Protein AF-A0A2H0EKN5-F1 (afdb_monomer_lite)

Foldseek 3Di:
DDDDPVSVVVVVVVCVPVWDQADWDWDPVVCVVVVHTDTDRPCVPIDD

Structure (mmCIF, N/CA/C/O backbone):
data_AF-A0A2H0EKN5-F1
#
_entry.id   AF-A0A2H0EKN5-F1
#
loop_
_atom_site.group_PDB
_atom_site.id
_atom_site.type_symbol
_atom_site.label_atom_id
_atom_site.label_alt_id
_atom_site.label_comp_id
_atom_site.label_asym_id
_atom_site.label_entity_id
_atom_site.label_seq_id
_atom_site.pdbx_PDB_ins_code
_atom_site.Cartn_x
_atom_site.Cartn_y
_atom_site.Cartn_z
_atom_site.occupancy
_atom_site.B_iso_or_equiv
_atom_site.auth_seq_id
_atom_site.auth_comp_id
_atom_site.auth_asym_id
_atom_site.auth_atom_id
_atom_site.pdbx_PDB_model_num
ATOM 1 N N . MET A 1 1 ? -2.445 18.358 -18.499 1.00 80.62 1 MET A N 1
ATOM 2 C CA . MET A 1 1 ? -3.066 17.120 -19.011 1.00 80.62 1 MET A CA 1
ATOM 3 C C . MET A 1 1 ? -2.972 16.081 -17.908 1.00 80.62 1 MET A C 1
ATOM 5 O O . MET A 1 1 ? -1.862 15.800 -17.475 1.00 80.62 1 MET A O 1
ATOM 9 N N . THR A 1 2 ? -4.103 15.605 -17.396 1.00 92.94 2 THR A N 1
ATOM 10 C CA . THR A 1 2 ? -4.149 14.573 -16.346 1.00 92.94 2 THR A CA 1
ATOM 11 C C . THR A 1 2 ? -4.154 13.203 -17.023 1.00 92.94 2 THR A C 1
ATOM 13 O O . THR A 1 2 ? -4.890 13.058 -17.999 1.00 92.94 2 THR A O 1
ATOM 16 N N . PRO A 1 3 ? -3.346 12.223 -16.577 1.00 93.75 3 PRO A N 1
ATOM 17 C CA . PRO A 1 3 ? -3.405 10.876 -17.133 1.00 93.75 3 PRO A CA 1
ATOM 18 C C . PRO A 1 3 ? -4.795 10.272 -16.907 1.00 93.75 3 PRO A C 1
ATOM 20 O O . PRO A 1 3 ? -5.373 10.417 -15.828 1.00 93.75 3 PRO A O 1
ATOM 23 N N . ASP A 1 4 ? -5.320 9.610 -17.932 1.00 97.25 4 ASP A N 1
ATOM 24 C CA . ASP A 1 4 ? -6.531 8.806 -17.823 1.00 97.25 4 ASP A CA 1
ATOM 25 C C . ASP A 1 4 ? -6.230 7.442 -17.179 1.00 97.25 4 ASP A C 1
ATOM 27 O O . ASP A 1 4 ? -5.091 7.110 -16.830 1.00 97.25 4 ASP A O 1
ATOM 31 N N . PHE A 1 5 ? -7.280 6.649 -16.970 1.00 97.31 5 PHE A N 1
ATOM 32 C CA . PHE A 1 5 ? -7.157 5.334 -16.350 1.00 97.31 5 PHE A CA 1
ATOM 33 C C . PHE A 1 5 ? -6.233 4.399 -17.146 1.00 97.31 5 PHE A C 1
ATOM 35 O O . PHE A 1 5 ? -5.391 3.716 -16.559 1.00 97.31 5 PHE A O 1
ATOM 42 N N . ASP A 1 6 ? -6.325 4.417 -18.477 1.00 98.31 6 ASP A N 1
ATOM 43 C CA . ASP A 1 6 ? -5.516 3.559 -19.343 1.00 98.31 6 ASP A CA 1
ATOM 44 C C . ASP A 1 6 ? -4.031 3.915 -19.266 1.00 98.31 6 ASP A C 1
ATOM 46 O O . ASP A 1 6 ? -3.176 3.022 -19.211 1.00 98.31 6 ASP A O 1
ATOM 50 N N . ALA A 1 7 ? -3.709 5.206 -19.172 1.00 98.12 7 ALA A N 1
ATOM 51 C CA . ALA A 1 7 ? -2.353 5.682 -18.944 1.00 98.12 7 ALA A CA 1
ATOM 52 C C . ALA A 1 7 ? -1.793 5.197 -17.595 1.00 98.12 7 ALA A C 1
ATOM 54 O O . ALA A 1 7 ? -0.625 4.795 -17.526 1.00 98.12 7 ALA A O 1
ATOM 55 N N . VAL A 1 8 ? -2.613 5.168 -16.536 1.00 97.12 8 VAL A N 1
ATOM 56 C CA . VAL A 1 8 ? -2.229 4.613 -15.224 1.00 97.12 8 VAL A CA 1
ATOM 57 C C . VAL A 1 8 ? -2.003 3.100 -15.312 1.00 97.12 8 VAL A C 1
ATOM 59 O O . VAL A 1 8 ? -0.977 2.606 -14.841 1.00 97.12 8 VAL A O 1
ATOM 62 N N . CYS A 1 9 ? -2.887 2.352 -15.976 1.00 97.94 9 CYS A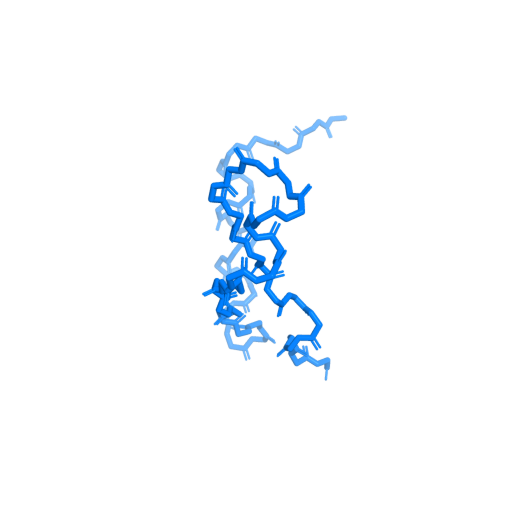 N 1
ATOM 63 C CA . CYS A 1 9 ? -2.705 0.913 -16.192 1.00 97.94 9 CYS A CA 1
ATOM 64 C C . CYS A 1 9 ? -1.453 0.598 -17.023 1.00 97.94 9 CYS A C 1
ATOM 66 O O . CYS A 1 9 ? -0.732 -0.357 -16.729 1.00 97.94 9 CYS A O 1
ATOM 68 N N . ALA A 1 10 ? -1.156 1.409 -18.041 1.00 98.19 10 ALA A N 1
ATOM 69 C CA . ALA A 1 10 ? 0.075 1.292 -18.814 1.00 98.19 10 ALA A CA 1
ATOM 70 C C . ALA A 1 10 ? 1.322 1.580 -17.965 1.00 98.19 10 ALA A C 1
ATOM 72 O O . ALA A 1 10 ? 2.353 0.940 -18.165 1.00 98.19 10 ALA A O 1
ATOM 73 N N . ALA A 1 11 ? 1.245 2.512 -17.011 1.00 97.12 11 ALA A N 1
ATOM 74 C CA . ALA A 1 11 ? 2.325 2.760 -16.059 1.00 97.12 11 ALA A CA 1
ATOM 75 C C . ALA A 1 11 ? 2.548 1.579 -15.113 1.00 97.12 11 ALA A C 1
ATOM 77 O O . ALA A 1 11 ? 3.695 1.192 -14.906 1.00 97.12 11 ALA A O 1
ATOM 78 N N . ALA A 1 12 ? 1.475 0.965 -14.610 1.00 97.06 12 ALA A N 1
ATOM 79 C CA . ALA A 1 12 ? 1.572 -0.217 -13.759 1.00 97.06 12 ALA A CA 1
ATOM 80 C C . ALA A 1 12 ? 2.306 -1.369 -14.465 1.00 97.06 12 ALA A C 1
ATOM 82 O O . ALA A 1 12 ? 3.235 -1.929 -13.892 1.00 97.06 12 ALA A O 1
ATOM 83 N N . ARG A 1 13 ? 1.967 -1.647 -15.734 1.00 97.56 13 ARG A N 1
ATOM 84 C CA . ARG A 1 13 ? 2.662 -2.663 -16.548 1.00 97.56 13 ARG A CA 1
ATOM 85 C C . ARG A 1 13 ? 4.146 -2.351 -16.743 1.00 97.56 13 ARG A C 1
ATOM 87 O O . ARG A 1 13 ? 4.982 -3.239 -16.661 1.00 97.56 13 ARG A O 1
ATOM 94 N N . ARG A 1 14 ? 4.492 -1.080 -16.977 1.00 97.62 14 ARG A N 1
ATOM 95 C CA . ARG A 1 14 ? 5.894 -0.647 -17.134 1.00 97.62 14 ARG A CA 1
ATOM 96 C C . ARG A 1 14 ? 6.736 -0.841 -15.869 1.00 97.62 14 ARG A C 1
ATOM 98 O O . ARG A 1 14 ? 7.952 -0.925 -15.982 1.00 97.62 14 ARG A O 1
ATOM 105 N N . LEU A 1 15 ? 6.108 -0.873 -14.694 1.00 96.12 15 LEU A N 1
ATOM 106 C CA . LEU A 1 15 ? 6.774 -1.030 -13.399 1.00 96.12 15 LEU A CA 1
ATOM 107 C C . LEU A 1 15 ? 6.862 -2.492 -12.931 1.00 96.12 15 LEU A C 1
ATOM 109 O O . LEU A 1 15 ? 7.385 -2.747 -11.845 1.00 96.12 15 LEU A O 1
ATOM 113 N N . GLU A 1 16 ? 6.364 -3.455 -13.713 1.00 95.25 16 GLU A N 1
ATOM 114 C CA . GLU A 1 16 ? 6.467 -4.878 -13.379 1.00 95.25 16 GLU A CA 1
ATOM 115 C C . GLU A 1 16 ? 7.936 -5.294 -13.193 1.00 95.25 16 GLU A C 1
ATOM 117 O O . GLU A 1 16 ? 8.803 -4.977 -14.004 1.00 95.25 16 GLU A O 1
ATOM 122 N N . GLY A 1 17 ? 8.226 -5.976 -12.083 1.00 93.69 17 GLY A N 1
ATOM 123 C CA . GLY A 1 17 ? 9.585 -6.379 -11.703 1.00 93.69 17 GLY A CA 1
ATOM 124 C C . GLY A 1 17 ? 10.413 -5.295 -11.001 1.00 93.69 17 GLY A C 1
ATOM 125 O O . GLY A 1 17 ? 11.362 -5.643 -10.306 1.00 93.69 17 GLY A O 1
ATOM 126 N N . ALA A 1 18 ? 10.040 -4.017 -11.117 1.00 95.00 18 ALA A N 1
ATOM 127 C CA . ALA A 1 18 ? 10.679 -2.911 -10.397 1.00 95.00 18 ALA A CA 1
ATOM 128 C C . ALA A 1 18 ? 9.921 -2.527 -9.115 1.00 95.00 18 ALA A C 1
ATOM 130 O O . ALA A 1 18 ? 10.537 -2.183 -8.113 1.00 95.00 18 ALA A O 1
ATOM 131 N N . ALA A 1 19 ? 8.588 -2.605 -9.135 1.00 95.81 19 ALA A N 1
ATOM 132 C CA . ALA A 1 19 ? 7.743 -2.326 -7.979 1.00 95.81 19 ALA A CA 1
ATOM 133 C C . ALA A 1 19 ? 7.140 -3.613 -7.401 1.00 95.81 19 ALA A C 1
ATOM 135 O O . ALA A 1 19 ? 6.657 -4.481 -8.133 1.00 95.81 19 ALA A O 1
ATOM 136 N N . VAL A 1 20 ? 7.090 -3.712 -6.073 1.00 95.94 20 VAL A N 1
ATOM 137 C CA . VAL A 1 20 ? 6.380 -4.784 -5.363 1.00 95.94 20 VAL A CA 1
ATOM 138 C C . VAL A 1 20 ? 4.974 -4.348 -4.954 1.00 95.94 20 VAL A C 1
ATOM 140 O O . VAL A 1 20 ? 4.710 -3.168 -4.704 1.00 95.94 20 VAL A O 1
ATOM 143 N N . ARG A 1 21 ? 4.041 -5.306 -4.847 1.00 96.12 21 ARG A N 1
ATOM 144 C CA . ARG A 1 21 ? 2.710 -5.037 -4.281 1.00 96.12 21 ARG A CA 1
ATOM 145 C C . ARG A 1 21 ? 2.805 -4.945 -2.761 1.00 96.12 21 ARG A C 1
ATOM 147 O O . ARG A 1 21 ? 2.785 -5.956 -2.068 1.00 96.12 21 ARG A O 1
ATOM 154 N N . THR A 1 22 ? 2.851 -3.720 -2.253 1.00 97.69 22 THR A N 1
ATOM 155 C CA . THR A 1 22 ? 2.847 -3.429 -0.814 1.00 97.69 22 THR A CA 1
ATOM 156 C C . THR A 1 22 ? 1.511 -3.828 -0.160 1.00 97.69 22 THR A C 1
ATOM 158 O O . THR A 1 22 ? 0.458 -3.747 -0.810 1.00 97.69 22 THR A O 1
ATOM 161 N N . PRO A 1 23 ? 1.502 -4.287 1.104 1.00 98.25 23 PRO A N 1
ATOM 162 C CA . PRO A 1 23 ? 0.292 -4.793 1.749 1.00 98.25 23 PRO A CA 1
ATOM 163 C C . PRO A 1 23 ? -0.663 -3.673 2.191 1.00 98.25 23 PRO A C 1
ATOM 165 O O . PRO A 1 23 ? -0.278 -2.510 2.335 1.00 98.25 23 PRO A O 1
ATOM 168 N N . LEU A 1 24 ? -1.918 -4.055 2.442 1.00 98.50 24 LEU A N 1
ATOM 169 C CA . LEU A 1 24 ? -2.842 -3.286 3.275 1.00 98.50 24 LEU A CA 1
ATOM 170 C C . LEU A 1 24 ? -2.744 -3.826 4.701 1.00 98.50 24 LEU A C 1
ATOM 172 O O . LEU A 1 24 ? -3.032 -4.998 4.935 1.00 98.50 24 LEU A O 1
ATOM 176 N N . LEU A 1 25 ? -2.318 -2.980 5.630 1.00 98.44 25 LEU A N 1
ATOM 177 C CA . LEU A 1 25 ? -2.202 -3.306 7.046 1.00 98.44 25 LEU A CA 1
ATOM 178 C C . LEU A 1 25 ? -3.370 -2.699 7.821 1.00 98.44 25 LEU A C 1
ATOM 180 O O . LEU A 1 25 ? -3.914 -1.664 7.439 1.00 98.44 25 LEU A O 1
ATOM 184 N N . GLU A 1 26 ? -3.733 -3.327 8.930 1.00 98.50 26 GLU A N 1
ATOM 185 C CA . GLU A 1 26 ? -4.788 -2.870 9.829 1.00 98.50 26 GLU A CA 1
ATOM 186 C C . GLU A 1 26 ? -4.257 -2.868 11.267 1.00 98.50 26 GLU A C 1
ATOM 188 O O . GLU A 1 26 ? -3.437 -3.712 11.630 1.00 98.50 26 GLU A O 1
ATOM 193 N N . SER A 1 27 ? -4.706 -1.913 12.084 1.00 98.31 27 SER A N 1
ATOM 194 C CA . SER A 1 27 ? -4.343 -1.816 13.501 1.00 98.31 27 SER A CA 1
ATOM 195 C C . SER A 1 27 ? -5.584 -1.504 14.338 1.00 98.31 27 SER A C 1
ATOM 197 O O . SER A 1 27 ? -6.231 -0.485 14.079 1.00 98.31 27 SER A O 1
ATOM 199 N N . PRO A 1 28 ? -5.901 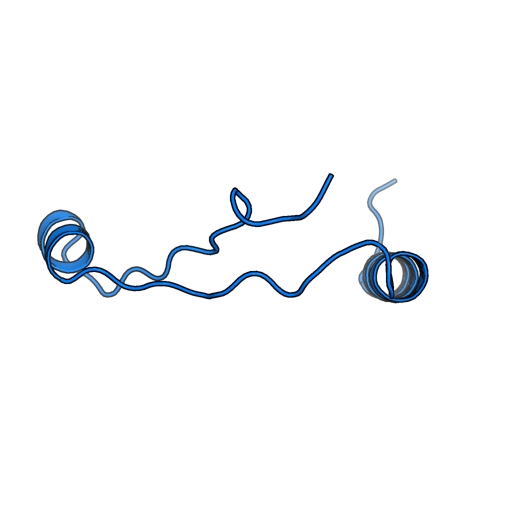-2.311 15.370 1.00 98.38 28 PRO A N 1
ATOM 200 C CA . PRO A 1 28 ? -7.017 -2.031 16.270 1.00 98.38 28 PRO A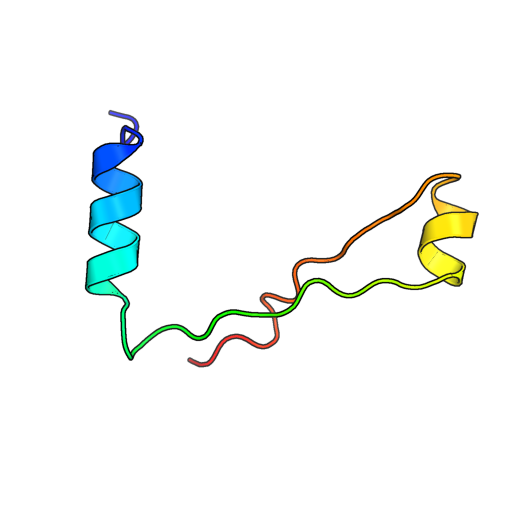 CA 1
ATOM 201 C C . PRO A 1 28 ? -6.936 -0.643 16.920 1.00 98.38 28 PRO A C 1
ATOM 203 O O . PRO A 1 28 ? -7.944 0.051 16.992 1.00 98.38 28 PRO A O 1
ATOM 206 N N . LEU A 1 29 ? -5.730 -0.198 17.298 1.00 98.50 29 LEU A N 1
ATOM 207 C CA . LEU A 1 29 ? -5.506 1.117 17.913 1.00 98.50 29 LEU A CA 1
ATOM 208 C C . LEU A 1 29 ? -5.842 2.270 16.958 1.00 98.50 29 LEU A C 1
ATOM 210 O O . LEU A 1 29 ? -6.427 3.270 17.367 1.00 98.50 29 LEU A O 1
ATOM 214 N N . LEU A 1 30 ? -5.490 2.137 15.674 1.00 98.12 30 LEU A N 1
ATOM 215 C CA . LEU A 1 30 ? -5.827 3.150 14.668 1.00 98.12 30 LEU A CA 1
ATOM 216 C C . LEU A 1 30 ? -7.324 3.167 14.371 1.00 98.12 30 LEU A C 1
ATOM 218 O O . LEU A 1 30 ? -7.895 4.241 14.189 1.00 98.12 30 LEU A O 1
ATOM 222 N N . ASN A 1 31 ? -7.956 1.994 14.342 1.00 98.75 31 ASN A N 1
ATOM 223 C CA . ASN A 1 31 ? -9.395 1.893 14.141 1.00 98.75 31 ASN A CA 1
ATOM 224 C C . ASN A 1 31 ? -10.168 2.585 15.271 1.00 98.75 31 ASN A C 1
ATOM 226 O O . ASN A 1 31 ? -11.106 3.337 15.006 1.00 98.75 31 ASN A O 1
ATOM 230 N N . GLU A 1 32 ? -9.752 2.353 16.519 1.00 98.75 32 GLU A N 1
ATOM 231 C CA . GLU A 1 32 ? -10.338 2.979 17.704 1.00 98.75 32 GLU A CA 1
ATOM 232 C C . GLU A 1 32 ? -10.152 4.498 17.673 1.00 98.75 32 GLU A C 1
ATOM 234 O O . GLU A 1 32 ? -11.132 5.238 17.748 1.00 98.75 32 GLU A O 1
ATOM 239 N N . ALA A 1 33 ? -8.921 4.969 17.451 1.00 98.56 33 ALA A N 1
ATOM 240 C CA . ALA A 1 33 ? -8.621 6.397 17.377 1.00 98.56 33 ALA A CA 1
ATOM 241 C C . ALA A 1 33 ? -9.403 7.116 16.260 1.00 98.56 33 ALA A C 1
ATOM 243 O O . ALA A 1 33 ? -9.799 8.271 16.414 1.00 98.56 33 ALA A O 1
ATOM 244 N N . ALA A 1 34 ? -9.636 6.444 15.130 1.00 98.25 34 ALA A N 1
ATOM 245 C CA . ALA A 1 34 ? -10.370 6.999 13.996 1.00 98.25 34 ALA A CA 1
ATOM 246 C C . ALA A 1 34 ? -11.896 6.803 14.079 1.00 98.25 34 ALA A C 1
ATOM 248 O O . ALA A 1 34 ? -12.614 7.345 13.230 1.00 98.25 34 ALA A O 1
ATOM 249 N N . GLY A 1 35 ? -12.391 6.011 15.038 1.00 98.56 35 GLY A N 1
ATOM 250 C CA . GLY A 1 35 ? -13.803 5.638 15.166 1.00 98.56 35 GLY A CA 1
ATOM 251 C C . GLY A 1 35 ? -14.359 4.855 13.968 1.00 98.56 35 GLY A C 1
ATOM 252 O O . GLY A 1 35 ? -15.564 4.877 13.724 1.00 98.56 35 GLY A O 1
ATOM 253 N N . ARG A 1 36 ? -13.496 4.219 13.165 1.00 98.56 36 ARG A N 1
ATOM 254 C CA . ARG A 1 36 ? -13.867 3.451 11.962 1.00 98.56 36 ARG A CA 1
ATOM 255 C C . ARG A 1 36 ? -12.753 2.486 11.573 1.00 98.56 36 ARG A C 1
ATOM 257 O O . ARG A 1 36 ? -11.617 2.656 11.993 1.00 98.56 36 ARG A O 1
ATOM 264 N N . ARG A 1 37 ? -13.044 1.530 10.689 1.00 98.50 37 ARG A N 1
ATOM 265 C CA . ARG A 1 37 ? -12.005 0.677 10.097 1.00 98.50 37 ARG A CA 1
ATOM 266 C C . ARG A 1 37 ? -11.053 1.495 9.215 1.00 98.50 37 ARG A C 1
ATOM 268 O O . ARG A 1 37 ? -11.500 2.179 8.295 1.00 98.50 37 ARG A O 1
ATOM 275 N N . VAL A 1 38 ? -9.755 1.381 9.474 1.00 98.44 38 VAL A N 1
ATOM 276 C CA . VAL A 1 38 ? -8.668 2.044 8.751 1.00 98.44 38 VAL A CA 1
ATOM 277 C C . VAL A 1 38 ? -7.727 0.989 8.180 1.00 98.44 38 VAL A C 1
ATOM 279 O O . VAL A 1 38 ? -7.200 0.145 8.899 1.00 98.44 38 VAL A O 1
ATOM 282 N N . LEU A 1 39 ? -7.491 1.070 6.870 1.00 98.62 39 LEU A N 1
ATOM 283 C CA . LEU A 1 39 ? -6.492 0.266 6.174 1.00 98.62 39 LEU A CA 1
ATOM 284 C C . LEU A 1 39 ? -5.344 1.167 5.727 1.00 98.62 39 LEU A C 1
ATOM 286 O O . LEU A 1 39 ? -5.564 2.170 5.050 1.00 98.62 39 LEU A O 1
ATOM 290 N N . VAL A 1 40 ? -4.120 0.796 6.090 1.00 98.19 40 VAL A N 1
ATOM 291 C CA . VAL A 1 40 ? -2.900 1.514 5.720 1.00 98.19 40 VAL A CA 1
ATOM 292 C C . VAL A 1 40 ? -2.250 0.809 4.541 1.00 98.19 40 VAL A C 1
ATOM 294 O O . VAL A 1 40 ? -1.850 -0.350 4.642 1.00 98.19 40 VAL A O 1
ATOM 297 N N . LYS A 1 41 ? -2.102 1.518 3.424 1.00 98.44 41 LYS A N 1
ATOM 298 C CA . LYS A 1 41 ? -1.285 1.062 2.300 1.00 98.44 41 LYS A CA 1
ATOM 299 C C . LYS A 1 41 ? 0.188 1.314 2.626 1.00 98.44 41 LYS A C 1
ATOM 301 O O . LYS A 1 41 ? 0.633 2.458 2.633 1.00 98.44 41 LYS A O 1
ATOM 306 N N . ALA A 1 42 ? 0.925 0.253 2.949 1.00 97.94 42 ALA A N 1
ATOM 307 C CA . ALA A 1 42 ? 2.281 0.350 3.492 1.00 97.94 42 ALA A CA 1
ATOM 308 C C . ALA A 1 42 ? 3.344 0.611 2.403 1.00 97.94 42 ALA A C 1
ATOM 310 O O . ALA A 1 42 ? 4.226 -0.214 2.179 1.00 97.94 42 ALA A O 1
ATOM 311 N N . GLU A 1 43 ? 3.269 1.759 1.719 1.00 98.00 43 GLU A N 1
ATOM 312 C CA . GLU A 1 43 ? 4.206 2.111 0.632 1.00 98.00 43 GLU A CA 1
ATOM 313 C C . GLU A 1 43 ? 5.646 2.341 1.104 1.00 98.00 43 GLU A C 1
ATOM 315 O O . GLU A 1 43 ? 6.573 2.260 0.306 1.00 98.00 43 GLU A O 1
ATOM 320 N N . CYS A 1 44 ? 5.865 2.540 2.408 1.00 97.12 44 CYS A N 1
ATOM 321 C CA . CYS A 1 44 ? 7.208 2.558 2.992 1.00 97.12 44 CYS A CA 1
ATOM 322 C C . CYS A 1 44 ? 7.946 1.210 2.887 1.00 97.12 44 CYS A C 1
ATOM 324 O O . CY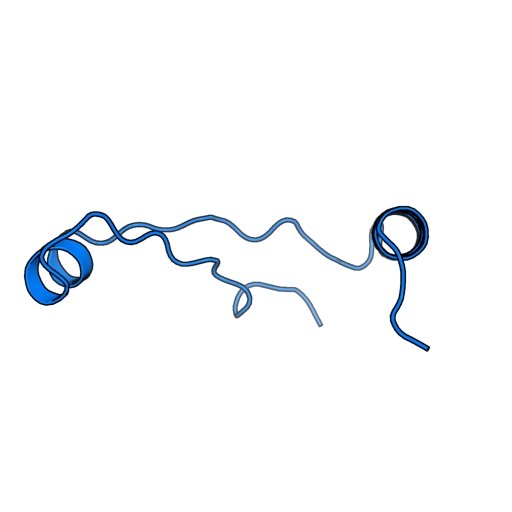S A 1 44 ? 9.144 1.165 3.138 1.00 97.12 44 CYS A O 1
ATOM 326 N N . LEU A 1 45 ? 7.247 0.128 2.524 1.00 97.00 45 LEU A N 1
ATOM 327 C CA . LEU A 1 45 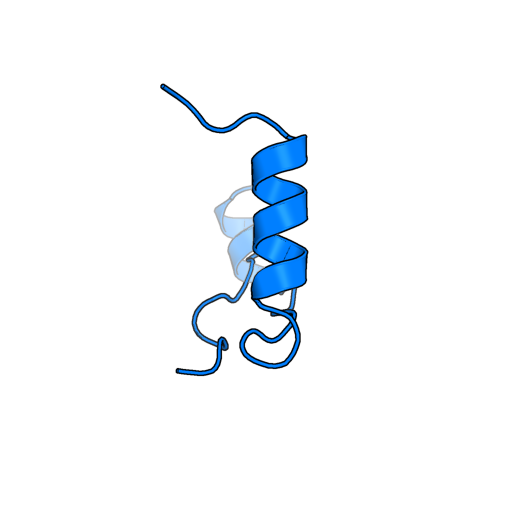? 7.824 -1.195 2.272 1.00 97.00 45 LEU A CA 1
ATOM 328 C C . LEU A 1 45 ? 8.123 -1.448 0.784 1.00 97.00 45 LEU A C 1
ATOM 330 O O . LEU A 1 45 ? 8.431 -2.578 0.407 1.00 97.00 45 LEU A O 1
ATOM 334 N N . GLN A 1 46 ? 7.982 -0.435 -0.073 1.00 97.69 46 GLN A N 1
ATOM 335 C CA . GLN 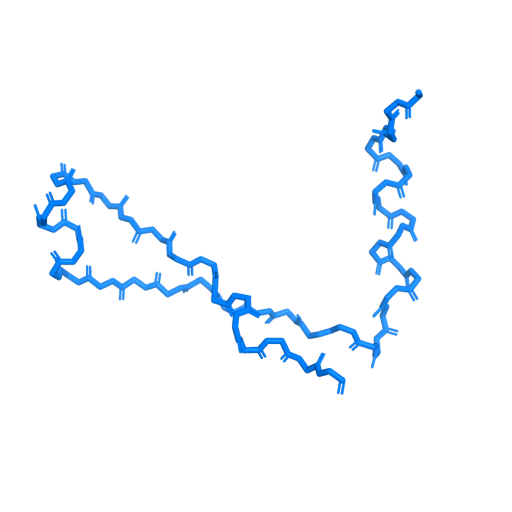A 1 46 ? 8.398 -0.526 -1.469 1.00 97.69 46 GLN A CA 1
ATOM 336 C C . GLN A 1 46 ? 9.926 -0.683 -1.569 1.00 97.69 46 GLN A C 1
ATOM 338 O O . GLN A 1 46 ? 10.665 -0.165 -0.733 1.00 97.69 46 GLN A O 1
ATOM 343 N N . LEU A 1 47 ? 10.394 -1.393 -2.597 1.00 92.94 47 LEU A N 1
ATOM 344 C CA . LEU A 1 47 ? 11.819 -1.503 -2.908 1.00 92.94 47 LEU A CA 1
ATOM 345 C C . LEU A 1 47 ? 12.267 -0.284 -3.733 1.00 92.94 47 LEU A C 1
ATOM 347 O O . LEU A 1 47 ? 11.515 0.190 -4.585 1.00 92.94 47 LEU A O 1
ATOM 351 N N . THR A 1 48 ? 13.470 0.225 -3.462 1.00 84.75 48 THR A N 1
ATOM 352 C CA . THR A 1 48 ? 14.098 1.350 -4.184 1.00 84.75 48 THR A CA 1
ATOM 353 C C . THR A 1 48 ? 15.199 0.877 -5.107 1.00 84.75 48 THR A C 1
ATOM 355 O O . THR A 1 48 ? 16.022 0.067 -4.618 1.00 84.75 48 THR A O 1
#

Radius of gyration: 15.08 Å; chains: 1; bounding box: 28×24×37 Å

pLDDT: mean 96.72, std 3.32, range [80.62, 98.75]

Sequence (48 aa):
MTPDFDAVCAAARRLEGAAVRTPLLESPLLNEAAGRRVLVKAECLQLT

Secondary structure (DSSP, 8-state):
----HHHHHHHHHHTBTTB--PPEEE-HHHHHHHTS--EEE-GGG---